Protein AF-F2WSJ3-F1 (afdb_monomer)

Organism: NCBI:txid941396

Radius of gyration: 34.74 Å; Cα contacts (8 Å, |Δi|>4): 105; chains: 1; bounding box: 63×74×87 Å

Solvent-accessible surface area (backbone atoms only — not comparable to full-atom values): 9660 Å² total; per-residue (Å²): 105,70,68,59,51,45,52,73,75,42,82,88,57,92,74,73,83,84,45,68,66,60,50,40,54,52,47,23,64,72,36,48,72,38,72,51,78,46,79,43,75,73,51,70,94,78,54,63,72,61,48,56,60,64,45,43,35,66,72,78,33,39,26,86,90,44,47,76,47,78,40,55,90,42,68,70,53,47,66,69,71,47,91,61,88,79,80,85,83,75,81,76,52,72,66,58,50,46,28,54,48,19,38,75,73,72,71,32,77,48,85,82,82,79,79,76,77,82,79,76,85,79,86,81,81,86,83,89,75,85,84,80,88,78,90,80,88,81,88,82,87,84,82,136

Structure (mmCIF, N/CA/C/O backbone):
data_AF-F2WSJ3-F1
#
_entry.id   AF-F2WSJ3-F1
#
loop_
_atom_site.group_PDB
_atom_site.id
_atom_site.type_symbol
_atom_site.label_atom_id
_atom_site.label_alt_id
_atom_site.label_comp_id
_atom_site.label_asym_id
_atom_site.label_entity_id
_atom_site.label_seq_id
_atom_site.pdbx_PDB_ins_code
_atom_site.Cartn_x
_atom_site.Cartn_y
_atom_site.Cartn_z
_atom_site.occupancy
_atom_site.B_iso_or_equiv
_atom_site.auth_seq_id
_atom_site.auth_comp_id
_atom_site.auth_asym_id
_atom_site.auth_atom_id
_atom_site.pdbx_PDB_model_num
ATOM 1 N N . VAL A 1 1 ? -12.226 -1.495 -3.691 1.00 68.88 1 VAL A N 1
ATOM 2 C CA . VAL A 1 1 ? -11.170 -1.547 -2.651 1.00 68.88 1 VAL A CA 1
ATOM 3 C C . VAL A 1 1 ? -11.690 -2.081 -1.318 1.00 68.88 1 VAL A C 1
ATOM 5 O O . VAL A 1 1 ? -11.496 -3.258 -1.083 1.00 68.88 1 VAL A O 1
ATOM 8 N N . MET A 1 2 ? -12.419 -1.331 -0.478 1.00 67.88 2 MET A N 1
ATOM 9 C CA . MET A 1 2 ? -12.825 -1.830 0.861 1.00 67.88 2 MET A CA 1
ATOM 10 C C . MET A 1 2 ? -13.703 -3.079 0.872 1.00 67.88 2 MET A C 1
ATOM 12 O O . MET A 1 2 ? -13.502 -3.951 1.709 1.00 67.88 2 MET A O 1
ATOM 16 N N . LYS A 1 3 ? -14.640 -3.199 -0.073 1.00 68.81 3 LYS A N 1
ATOM 17 C CA . LYS A 1 3 ? -15.411 -4.437 -0.255 1.00 68.81 3 LYS A CA 1
ATOM 18 C C . LYS A 1 3 ? -14.494 -5.615 -0.576 1.00 68.81 3 LYS A C 1
ATOM 20 O O . LYS A 1 3 ? -14.627 -6.676 0.015 1.00 68.81 3 LYS A O 1
ATOM 25 N N . SER A 1 4 ? -13.524 -5.396 -1.464 1.00 73.38 4 SER A N 1
ATOM 26 C CA . SER A 1 4 ? -12.507 -6.383 -1.831 1.00 73.38 4 SER A CA 1
ATOM 27 C C . SER A 1 4 ? -11.643 -6.771 -0.627 1.00 73.38 4 SER A C 1
ATOM 29 O O . SER A 1 4 ? -11.444 -7.957 -0.395 1.00 73.38 4 SER A O 1
ATOM 31 N N . ILE A 1 5 ? -11.216 -5.794 0.186 1.00 74.44 5 ILE A N 1
ATOM 32 C CA . ILE A 1 5 ? -10.476 -6.031 1.435 1.00 74.44 5 ILE A CA 1
ATOM 33 C C . ILE A 1 5 ? -11.329 -6.865 2.391 1.00 74.44 5 ILE A C 1
ATOM 35 O O . ILE A 1 5 ? -10.877 -7.913 2.841 1.00 74.44 5 ILE A O 1
ATOM 39 N N . LEU A 1 6 ? -12.570 -6.443 2.672 1.00 71.81 6 LEU A N 1
ATOM 40 C CA . LEU A 1 6 ? -13.434 -7.147 3.616 1.00 71.81 6 LEU A CA 1
ATOM 41 C C . LEU A 1 6 ? -13.734 -8.572 3.141 1.00 71.81 6 LEU A C 1
ATOM 43 O O . LEU A 1 6 ? -13.650 -9.498 3.937 1.00 71.81 6 LEU A O 1
ATOM 47 N N . LYS A 1 7 ? -14.018 -8.770 1.851 1.00 70.94 7 LYS A N 1
ATOM 48 C CA . LYS A 1 7 ? -14.247 -10.099 1.271 1.00 70.94 7 LYS A CA 1
ATOM 49 C C . LYS A 1 7 ? -13.001 -10.987 1.342 1.00 70.94 7 LYS A C 1
ATOM 51 O O . LYS A 1 7 ? -13.130 -12.188 1.542 1.00 70.94 7 LYS A O 1
ATOM 56 N N . SER A 1 8 ? -11.810 -10.401 1.222 1.00 72.38 8 SER A N 1
ATOM 57 C CA . SER A 1 8 ? -10.546 -11.128 1.358 1.00 72.38 8 SER A CA 1
ATOM 58 C C . SER A 1 8 ? -10.241 -11.554 2.799 1.00 72.38 8 SER A C 1
ATOM 60 O O . SER A 1 8 ? -9.518 -12.527 2.982 1.00 72.38 8 SER A O 1
ATOM 62 N N . ILE A 1 9 ? -10.743 -10.837 3.813 1.00 71.94 9 ILE A N 1
ATOM 63 C CA . ILE A 1 9 ? -10.427 -11.098 5.235 1.00 71.94 9 ILE A CA 1
ATOM 64 C C . ILE A 1 9 ? -11.590 -11.707 6.032 1.00 71.94 9 ILE A C 1
ATOM 66 O O . ILE A 1 9 ? -11.382 -12.227 7.124 1.00 71.94 9 ILE A O 1
ATOM 70 N N . ALA A 1 10 ? -12.821 -11.600 5.533 1.00 68.00 10 ALA A N 1
ATOM 71 C CA . ALA A 1 10 ? -14.039 -12.065 6.185 1.00 68.00 10 ALA A CA 1
ATOM 72 C C . ALA A 1 10 ? -14.805 -12.994 5.234 1.00 68.00 10 ALA A C 1
ATOM 74 O O . ALA A 1 10 ? -15.871 -12.646 4.728 1.00 68.00 10 ALA A O 1
ATOM 75 N N . THR A 1 11 ? -14.242 -14.181 4.998 1.00 63.56 11 THR A N 1
ATOM 76 C CA . THR A 1 11 ? -14.795 -15.226 4.117 1.00 63.56 11 THR A CA 1
ATOM 77 C C . THR A 1 11 ? -16.158 -15.762 4.564 1.00 63.56 11 THR A C 1
ATOM 79 O O . THR A 1 11 ? -16.913 -16.249 3.729 1.00 63.56 11 THR A O 1
ATOM 82 N N . ASP A 1 12 ? -16.512 -15.606 5.845 1.00 63.41 12 ASP A N 1
ATOM 83 C CA . ASP A 1 12 ? -17.646 -16.319 6.452 1.00 63.41 12 ASP A CA 1
ATOM 84 C C . ASP A 1 12 ? -18.863 -15.431 6.772 1.00 63.41 12 ASP A C 1
ATOM 86 O O . ASP A 1 12 ? -19.783 -15.874 7.461 1.00 63.41 12 ASP A O 1
ATOM 90 N N . GLN A 1 13 ? -18.900 -14.166 6.326 1.00 62.22 13 GLN A N 1
ATOM 91 C CA . GLN A 1 13 ? -20.041 -13.280 6.599 1.00 62.22 13 GLN A CA 1
ATOM 92 C C . GLN A 1 13 ? -20.659 -12.678 5.336 1.00 62.22 13 GLN A C 1
ATOM 94 O O . GLN A 1 13 ? -19.931 -12.113 4.519 1.00 62.22 13 GLN A O 1
ATOM 99 N N . PRO A 1 14 ? -22.004 -12.679 5.208 1.00 61.62 14 PRO A N 1
ATOM 100 C CA . PRO A 1 14 ? -22.667 -11.913 4.166 1.00 61.62 14 PRO A CA 1
ATOM 101 C C . PRO A 1 14 ? -22.368 -10.426 4.385 1.00 61.62 14 PRO A C 1
ATOM 103 O O . PRO A 1 14 ? -22.630 -9.849 5.451 1.00 61.62 14 PRO A O 1
ATOM 106 N N . VAL A 1 15 ? -21.748 -9.803 3.389 1.00 63.28 15 VAL A N 1
ATOM 107 C CA . VAL A 1 15 ? -21.529 -8.360 3.351 1.00 63.28 15 VAL A CA 1
ATOM 108 C C . VAL A 1 15 ? -22.720 -7.768 2.609 1.00 63.28 15 VAL A C 1
ATOM 110 O O . VAL A 1 15 ? -22.870 -7.988 1.415 1.00 63.28 15 VAL A O 1
ATOM 113 N N . ASP A 1 16 ? -23.607 -7.081 3.332 1.00 63.84 16 ASP A N 1
ATOM 114 C CA . ASP A 1 16 ? -24.564 -6.188 2.685 1.00 63.84 16 ASP A CA 1
ATOM 115 C C . ASP A 1 16 ? -23.776 -4.975 2.184 1.00 63.84 16 ASP A C 1
ATOM 117 O O . ASP A 1 16 ? -23.200 -4.207 2.958 1.00 63.84 16 ASP A O 1
ATOM 121 N N . ASP A 1 17 ? -23.653 -4.908 0.866 1.00 63.03 17 ASP A N 1
ATOM 122 C CA . ASP A 1 17 ? -22.674 -4.109 0.147 1.00 63.03 17 ASP A CA 1
ATOM 123 C C . ASP A 1 17 ? -23.074 -2.630 0.008 1.00 63.03 17 ASP A C 1
ATOM 125 O O . ASP A 1 17 ? -22.282 -1.830 -0.499 1.00 63.03 17 ASP A O 1
ATOM 129 N N . ASN A 1 18 ? -24.283 -2.244 0.420 1.00 68.31 18 ASN A N 1
ATOM 130 C CA . ASN A 1 18 ? -24.814 -0.905 0.150 1.00 68.31 18 ASN A CA 1
ATOM 131 C C . ASN A 1 18 ? -24.651 0.092 1.306 1.00 68.31 18 ASN A C 1
ATOM 133 O O . ASN A 1 18 ? -24.771 1.293 1.073 1.00 68.31 18 ASN A O 1
ATOM 137 N N . ASP A 1 19 ? -24.315 -0.364 2.517 1.00 79.44 19 ASP A N 1
ATOM 138 C CA . ASP A 1 19 ? -24.090 0.519 3.667 1.00 79.44 19 ASP A CA 1
ATOM 139 C C . ASP A 1 19 ? -22.595 0.646 4.005 1.00 79.44 19 ASP A C 1
ATOM 141 O O . ASP A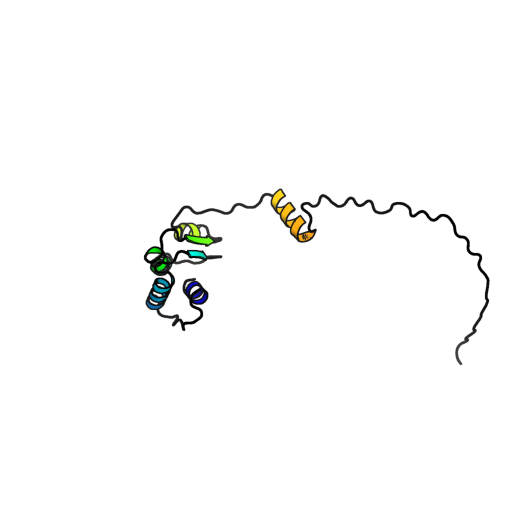 1 19 ? -21.952 -0.263 4.545 1.00 79.44 19 ASP A O 1
ATOM 145 N N . LEU A 1 20 ? -22.029 1.817 3.704 1.00 76.00 20 LEU A N 1
ATOM 146 C CA . LEU A 1 20 ? -20.628 2.124 3.989 1.00 76.00 20 LEU A CA 1
ATOM 147 C C . LEU A 1 20 ? -20.319 2.169 5.495 1.00 76.00 20 LEU A C 1
ATOM 149 O O . LEU A 1 20 ? -19.207 1.804 5.885 1.00 76.00 20 LEU A O 1
ATOM 153 N N . ASN A 1 21 ? -21.281 2.549 6.345 1.00 81.44 21 ASN A N 1
ATOM 154 C CA . ASN A 1 21 ? -21.088 2.536 7.798 1.00 81.44 21 ASN A CA 1
ATOM 155 C C . ASN A 1 21 ? -20.963 1.097 8.307 1.00 81.44 21 ASN A C 1
ATOM 157 O O . ASN A 1 21 ? -20.084 0.789 9.119 1.00 81.44 21 ASN A O 1
ATOM 161 N N . LEU A 1 22 ? -21.806 0.193 7.798 1.00 81.12 22 LEU A N 1
ATOM 162 C CA . LEU A 1 22 ? -21.736 -1.227 8.140 1.00 81.12 22 LEU A CA 1
ATOM 163 C C . LEU A 1 22 ? -20.395 -1.834 7.703 1.00 81.12 22 LEU A C 1
ATOM 165 O O . LEU A 1 22 ? -19.774 -2.589 8.461 1.00 81.12 22 LEU A O 1
ATOM 169 N N . LEU A 1 23 ? -19.925 -1.469 6.506 1.00 79.00 23 LEU A N 1
ATOM 170 C CA . LEU A 1 23 ? -18.633 -1.903 5.979 1.00 79.00 23 LEU A CA 1
ATOM 171 C C . LEU A 1 23 ? -17.475 -1.447 6.883 1.00 79.00 23 LEU A C 1
ATOM 173 O O . LEU A 1 23 ? -16.625 -2.263 7.248 1.00 79.00 23 LEU A O 1
ATOM 177 N N . GLN A 1 24 ? -17.475 -0.180 7.312 1.00 81.25 24 GLN A N 1
ATOM 178 C CA . GLN A 1 24 ? -16.487 0.343 8.262 1.00 81.25 24 GLN A CA 1
ATOM 179 C C . GLN A 1 24 ? -16.521 -0.381 9.607 1.00 81.25 24 GLN A C 1
ATOM 181 O O . GLN A 1 24 ? -15.466 -0.735 10.133 1.00 81.25 24 GLN A O 1
ATOM 186 N N . GLY A 1 25 ? -17.710 -0.634 10.161 1.00 84.06 25 GLY A N 1
ATOM 187 C CA . GLY A 1 25 ? -17.857 -1.338 11.436 1.00 84.06 25 GLY A CA 1
ATOM 188 C C . GLY A 1 25 ? -17.278 -2.754 11.392 1.00 84.06 25 GLY A C 1
ATOM 189 O O . GLY A 1 25 ? -16.569 -3.176 12.312 1.00 84.06 25 GLY A O 1
ATOM 190 N N . LYS A 1 26 ? -17.509 -3.475 10.289 1.00 82.06 26 LYS A N 1
ATOM 191 C CA . LYS A 1 26 ? -16.942 -4.814 10.074 1.00 82.06 26 LYS A CA 1
ATOM 192 C C . LYS A 1 26 ? -15.421 -4.778 9.927 1.00 82.06 26 LYS A C 1
ATOM 194 O O . LYS A 1 26 ? -14.739 -5.581 10.561 1.00 82.06 26 LYS A O 1
ATOM 199 N N . LEU A 1 27 ? -14.885 -3.833 9.155 1.00 82.19 27 LEU A N 1
ATOM 200 C CA . LEU A 1 27 ? -13.436 -3.657 9.004 1.00 82.19 27 LEU A CA 1
ATOM 201 C C . LEU A 1 27 ? -12.774 -3.288 10.329 1.00 82.19 27 LEU A C 1
ATOM 203 O O . LEU A 1 27 ? -11.796 -3.922 10.717 1.00 82.19 27 LEU A O 1
ATOM 207 N N . LYS A 1 28 ? -13.357 -2.341 11.072 1.00 86.88 28 LYS A N 1
ATOM 208 C CA . LYS A 1 28 ? -12.911 -1.972 12.418 1.00 86.88 28 LYS A CA 1
ATOM 209 C C . LYS A 1 28 ? -12.801 -3.204 13.302 1.00 86.88 28 LYS A C 1
ATOM 211 O O . LYS A 1 28 ? -11.749 -3.444 13.878 1.00 86.88 28 LYS A O 1
ATOM 216 N N . LYS A 1 29 ? -13.849 -4.031 13.354 1.00 86.56 29 LYS A N 1
ATOM 217 C CA . LYS A 1 29 ? -13.838 -5.277 14.131 1.00 86.56 29 LYS A CA 1
ATOM 218 C C . LYS A 1 29 ? -12.746 -6.246 13.669 1.00 86.56 29 LYS A C 1
ATOM 220 O O . LYS A 1 29 ? -12.117 -6.884 14.507 1.00 86.56 29 LYS A O 1
ATOM 225 N N . GLN A 1 30 ? -12.520 -6.363 12.361 1.00 84.00 30 GLN A N 1
ATOM 226 C CA . GLN A 1 30 ? -11.518 -7.283 11.826 1.00 84.00 30 GLN A CA 1
ATOM 227 C C . GLN A 1 30 ? -10.082 -6.852 12.123 1.00 84.00 30 GLN A C 1
ATOM 229 O O . GLN A 1 30 ? -9.259 -7.713 12.433 1.00 84.00 30 GLN A O 1
ATOM 234 N N . PHE A 1 31 ? -9.796 -5.552 12.063 1.00 84.06 31 PHE A N 1
ATOM 235 C CA . PHE A 1 31 ? -8.453 -4.999 12.248 1.00 84.06 31 PHE A CA 1
ATOM 236 C C . PHE A 1 31 ? -8.154 -4.544 13.682 1.00 84.06 31 PHE A C 1
ATOM 238 O O . PHE A 1 31 ? -6.989 -4.312 14.010 1.00 84.06 31 PHE A O 1
ATOM 245 N N . SER A 1 32 ? -9.176 -4.454 14.541 1.00 89.75 32 SER A N 1
ATOM 246 C CA . SER A 1 32 ? -9.045 -3.984 15.922 1.00 89.75 32 SER A CA 1
ATOM 247 C C . SER A 1 32 ? -7.978 -4.761 16.688 1.00 89.75 32 SER A C 1
ATOM 249 O O . SER A 1 32 ? -8.120 -5.964 16.908 1.00 89.75 32 SER A O 1
ATOM 251 N N . GLY A 1 33 ? -6.920 -4.068 17.115 1.00 86.50 33 GLY A N 1
ATOM 252 C CA . GLY A 1 33 ? -5.840 -4.651 17.918 1.00 86.50 33 GLY A CA 1
ATOM 253 C C . GLY A 1 33 ? -4.968 -5.682 17.190 1.00 86.50 33 GLY A C 1
ATOM 254 O O . GLY A 1 33 ? -4.140 -6.329 17.830 1.00 86.50 33 GLY A O 1
ATOM 255 N N . LYS A 1 34 ? -5.112 -5.834 15.867 1.00 88.38 34 LYS A N 1
ATOM 256 C CA . LYS A 1 34 ? -4.271 -6.725 15.058 1.00 88.38 34 LYS A CA 1
ATOM 257 C C . LYS A 1 34 ? -3.201 -5.930 14.327 1.00 88.38 34 LYS A C 1
ATOM 259 O O . LYS A 1 34 ? -3.468 -4.828 13.853 1.00 88.38 34 LYS A O 1
ATOM 264 N N . LYS A 1 35 ? -2.010 -6.519 14.209 1.00 91.44 35 LYS A N 1
ATOM 265 C CA . LYS A 1 35 ? -0.942 -6.002 13.354 1.00 91.44 35 LYS A CA 1
ATOM 266 C C . LYS A 1 35 ? -1.075 -6.591 11.954 1.00 91.44 35 LYS A C 1
ATOM 268 O O . LYS A 1 35 ? -1.188 -7.809 11.835 1.00 91.44 35 LYS A O 1
ATOM 273 N N . PHE A 1 36 ? -1.051 -5.758 10.918 1.00 85.88 36 PHE A N 1
ATOM 274 C CA . PHE A 1 36 ? -1.175 -6.221 9.533 1.00 85.88 36 PHE A CA 1
ATOM 275 C C . PHE A 1 36 ? -0.242 -5.488 8.565 1.00 85.88 36 PHE A C 1
ATOM 277 O O . PHE A 1 36 ? 0.267 -4.405 8.857 1.00 85.88 36 PHE A O 1
ATOM 284 N N . LEU A 1 37 ? -0.057 -6.101 7.396 1.00 89.94 37 LEU A N 1
ATOM 285 C CA . LEU A 1 37 ? 0.498 -5.479 6.202 1.00 89.94 37 LEU A CA 1
ATOM 286 C C . LEU A 1 37 ? -0.531 -5.634 5.077 1.00 89.94 37 LEU A C 1
ATOM 288 O O . LEU A 1 37 ? -0.895 -6.759 4.741 1.00 89.94 37 LEU A O 1
ATOM 292 N N . LEU A 1 38 ? -1.042 -4.522 4.554 1.00 86.88 38 LEU A N 1
ATOM 293 C CA . LEU A 1 38 ? -2.081 -4.508 3.524 1.00 86.88 38 LEU A CA 1
ATOM 294 C C . LEU A 1 38 ? -1.493 -4.020 2.202 1.00 86.88 38 LEU A C 1
ATOM 296 O O . LEU A 1 38 ? -0.965 -2.918 2.153 1.00 86.88 38 LEU A O 1
ATOM 300 N N . PHE A 1 39 ? -1.632 -4.802 1.135 1.00 87.31 39 PHE A N 1
ATOM 301 C CA . PHE A 1 39 ? -1.240 -4.394 -0.213 1.00 87.31 39 PHE A CA 1
ATOM 302 C C . PHE A 1 39 ? -2.473 -4.012 -1.026 1.00 87.31 39 PHE A C 1
ATOM 304 O O . PHE A 1 39 ? -3.418 -4.797 -1.128 1.00 87.31 39 PHE A O 1
ATOM 311 N N . LEU A 1 40 ? -2.464 -2.809 -1.592 1.00 88.06 40 LEU A N 1
ATOM 312 C CA . LEU A 1 40 ? -3.509 -2.292 -2.467 1.00 88.06 40 LEU A CA 1
ATOM 313 C C . LEU A 1 40 ? -2.900 -2.032 -3.836 1.00 88.06 40 LEU A C 1
ATOM 315 O O . LEU A 1 40 ? -2.297 -0.984 -4.063 1.00 88.06 40 LEU A O 1
ATOM 319 N N . ASP A 1 41 ? -3.033 -3.031 -4.703 1.00 88.81 41 ASP A N 1
ATOM 320 C CA . ASP A 1 41 ? -2.444 -3.002 -6.034 1.00 88.81 41 ASP A CA 1
ATOM 321 C C . ASP A 1 41 ? -3.329 -2.250 -7.039 1.00 88.81 41 ASP A C 1
ATOM 323 O O . ASP A 1 41 ? -4.558 -2.349 -6.985 1.00 88.81 41 ASP A O 1
ATOM 327 N N . ASP A 1 42 ? -2.684 -1.510 -7.940 1.00 88.06 42 ASP A N 1
ATOM 328 C CA . ASP A 1 42 ? -3.282 -0.803 -9.080 1.00 88.06 42 ASP A CA 1
ATOM 329 C C . ASP A 1 42 ? -4.459 0.119 -8.710 1.00 88.06 42 ASP A C 1
ATOM 331 O O . ASP A 1 42 ? -5.593 -0.018 -9.178 1.00 88.06 42 ASP A O 1
ATOM 335 N N . LEU A 1 43 ? -4.205 1.081 -7.822 1.00 86.94 43 LEU A N 1
ATOM 336 C CA . LEU A 1 43 ? -5.231 2.018 -7.374 1.00 86.94 43 LEU A CA 1
ATOM 337 C C . LEU A 1 43 ? -5.461 3.147 -8.399 1.00 86.94 43 LEU A C 1
ATOM 339 O O . LEU A 1 43 ? -4.548 3.911 -8.714 1.00 86.94 43 LEU A O 1
ATOM 343 N N . TRP A 1 44 ? -6.699 3.305 -8.874 1.00 86.50 44 TRP A N 1
ATOM 344 C CA . TRP A 1 44 ? -7.103 4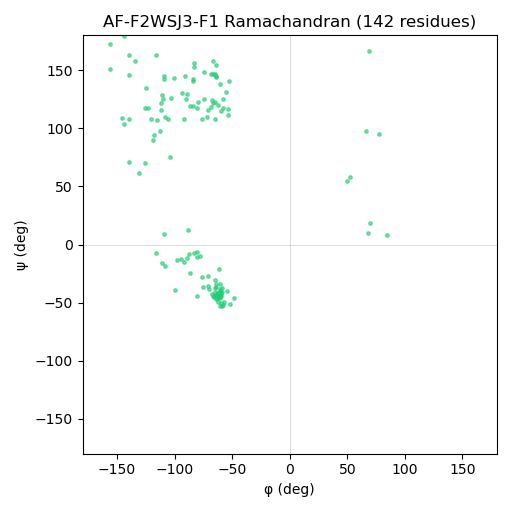.334 -9.845 1.00 86.50 44 TRP A CA 1
ATOM 345 C C . TRP A 1 44 ? -8.415 5.028 -9.441 1.00 86.50 44 TRP A C 1
ATOM 347 O O . TRP A 1 44 ? -9.211 4.469 -8.687 1.00 86.50 44 TRP A O 1
ATOM 357 N N . ASN A 1 45 ? -8.641 6.248 -9.953 1.00 81.44 45 ASN A N 1
ATOM 358 C CA . ASN A 1 45 ? -9.892 7.016 -9.816 1.00 81.44 45 ASN A CA 1
ATOM 359 C C . ASN A 1 45 ? -10.420 7.127 -8.370 1.00 81.44 45 ASN A C 1
ATOM 361 O O . ASN A 1 45 ? -11.554 6.758 -8.052 1.00 81.44 45 ASN A O 1
ATOM 365 N N . VAL A 1 46 ? -9.567 7.611 -7.472 1.00 82.62 46 VAL A N 1
ATOM 366 C CA . VAL A 1 46 ? -9.888 7.709 -6.049 1.00 82.62 46 VAL A CA 1
ATOM 367 C C . VAL A 1 46 ? -10.438 9.096 -5.729 1.00 82.62 46 VAL A C 1
ATOM 369 O O . VAL A 1 46 ? -9.841 10.110 -6.071 1.00 82.62 46 VAL A O 1
ATOM 372 N N . ASN A 1 47 ? -11.571 9.140 -5.030 1.00 87.25 47 ASN A N 1
ATOM 373 C CA . ASN A 1 47 ? -12.082 10.354 -4.403 1.00 87.25 47 ASN A CA 1
ATOM 374 C C . ASN A 1 47 ? -11.523 10.451 -2.975 1.00 87.25 47 ASN A C 1
ATOM 376 O O . ASN A 1 47 ? -11.700 9.512 -2.199 1.00 87.25 47 ASN A O 1
ATOM 380 N N . TYR A 1 48 ? -10.869 11.563 -2.628 1.00 85.44 48 TYR A N 1
ATOM 381 C CA . TYR A 1 48 ? -10.198 11.721 -1.333 1.00 85.44 48 TYR A CA 1
ATOM 382 C C . TYR A 1 48 ? -11.148 11.657 -0.129 1.00 85.44 48 TYR A C 1
ATOM 384 O O . TYR A 1 48 ? -10.834 11.004 0.865 1.00 85.44 48 TYR A O 1
ATOM 392 N N . ASP A 1 49 ? -12.322 12.286 -0.199 1.00 87.00 49 ASP A N 1
ATOM 393 C CA . ASP A 1 49 ? -13.277 12.286 0.916 1.00 87.00 49 ASP A CA 1
ATOM 394 C C . ASP A 1 49 ? -13.800 10.876 1.177 1.00 87.00 49 ASP A C 1
ATOM 396 O O . ASP A 1 49 ? -13.826 10.403 2.316 1.00 87.00 49 ASP A O 1
ATOM 400 N N . LEU A 1 50 ? -14.138 10.163 0.102 1.00 82.69 50 LEU A N 1
ATOM 401 C CA . LEU A 1 50 ? -14.530 8.769 0.191 1.00 82.69 50 LEU A CA 1
ATOM 402 C C . LEU A 1 50 ? -13.365 7.915 0.701 1.00 82.69 50 LEU A C 1
ATOM 404 O O . LEU A 1 50 ? -13.554 7.137 1.624 1.00 82.69 50 LEU A O 1
ATOM 408 N N . TRP A 1 51 ? -12.158 8.073 0.161 1.00 85.44 51 TRP A N 1
ATOM 409 C CA . TRP A 1 51 ? -10.968 7.334 0.590 1.00 85.44 51 TRP A CA 1
ATOM 410 C C . TRP A 1 51 ? -10.657 7.531 2.072 1.00 85.44 51 TRP A C 1
ATOM 412 O O . TRP A 1 51 ? -10.538 6.555 2.811 1.00 85.44 51 TRP A O 1
ATOM 422 N N . SER A 1 52 ? -10.586 8.784 2.519 1.00 85.56 52 SER A N 1
ATOM 423 C CA . SER A 1 52 ? -10.294 9.134 3.906 1.00 85.56 52 SER A CA 1
ATOM 424 C C . SER A 1 52 ? -11.355 8.578 4.845 1.00 85.56 52 SER A C 1
ATOM 426 O O . SER A 1 52 ? -11.005 7.984 5.861 1.00 85.56 52 SER A O 1
ATOM 428 N N . TYR A 1 53 ? -12.639 8.692 4.486 1.00 84.31 53 TYR A N 1
ATOM 429 C CA . TYR A 1 53 ? -13.733 8.076 5.225 1.00 84.31 53 TYR A CA 1
ATOM 430 C C . TYR A 1 53 ? -13.542 6.561 5.286 1.00 84.31 53 TYR A C 1
ATOM 432 O O . TYR A 1 53 ? -13.507 5.987 6.372 1.00 84.31 53 TYR A O 1
ATOM 440 N N . LEU A 1 54 ? -13.341 5.906 4.146 1.00 78.94 54 LEU A N 1
ATOM 441 C CA . LEU A 1 54 ? -13.183 4.462 4.070 1.00 78.94 54 LEU A CA 1
ATOM 442 C C . LEU A 1 54 ? -11.987 3.959 4.909 1.00 78.94 54 LEU A C 1
ATOM 444 O O . LEU A 1 54 ? -12.138 2.979 5.632 1.00 78.94 54 LEU A O 1
ATOM 448 N N . CYS A 1 55 ? -10.847 4.647 4.905 1.00 82.56 55 CYS A N 1
ATOM 449 C CA . CYS A 1 55 ? -9.641 4.223 5.624 1.00 82.56 55 CYS A CA 1
ATOM 450 C C . CYS A 1 55 ? -9.657 4.489 7.140 1.00 82.56 55 CYS A C 1
ATOM 452 O O . CYS A 1 55 ? -8.799 3.950 7.842 1.00 82.56 55 CYS A O 1
ATOM 454 N N . ARG A 1 56 ? -10.630 5.238 7.686 1.00 86.50 56 ARG A N 1
ATOM 455 C CA . ARG A 1 56 ? -10.704 5.536 9.138 1.00 86.50 56 ARG A CA 1
ATOM 456 C C . ARG A 1 56 ? -10.536 4.312 10.046 1.00 86.50 56 ARG A C 1
ATOM 458 O O . ARG A 1 56 ? -9.739 4.390 10.978 1.00 86.50 56 ARG A O 1
ATOM 465 N N . PRO A 1 57 ? -11.194 3.161 9.798 1.00 83.12 57 PRO A N 1
ATOM 466 C CA . PRO A 1 57 ? -11.024 1.977 10.637 1.00 83.12 57 PRO A CA 1
ATOM 467 C C . PRO A 1 57 ? -9.585 1.451 10.677 1.00 83.12 57 PRO A C 1
ATOM 469 O O . PRO A 1 57 ? -9.156 0.941 11.711 1.00 83.12 57 PRO A O 1
ATOM 472 N N . LEU A 1 58 ? -8.851 1.573 9.565 1.00 82.06 58 LEU A N 1
ATOM 473 C CA . LEU A 1 58 ? -7.463 1.120 9.449 1.00 82.06 58 LEU A CA 1
ATOM 474 C C . LEU A 1 58 ? -6.522 2.014 10.261 1.00 82.06 58 LEU A C 1
ATOM 476 O O . LEU A 1 58 ? -5.590 1.511 10.877 1.00 82.06 58 LEU A O 1
ATOM 480 N N . VAL A 1 59 ? -6.803 3.317 10.309 1.00 81.38 59 VAL A N 1
ATOM 481 C CA . VAL A 1 59 ? -5.993 4.298 11.045 1.00 81.38 59 VAL A CA 1
ATOM 482 C C . VAL A 1 59 ? -6.316 4.290 12.542 1.00 81.38 59 VAL A C 1
ATOM 484 O O . VAL A 1 59 ? -5.414 4.303 13.372 1.00 81.38 59 VAL A O 1
ATOM 487 N N . GLU A 1 60 ? -7.599 4.252 12.908 1.00 85.25 60 GLU A N 1
ATOM 488 C CA . GLU A 1 60 ? -8.037 4.478 14.293 1.00 85.25 60 GLU A CA 1
ATOM 489 C C . GLU A 1 60 ? -8.030 3.221 15.169 1.00 85.25 60 GLU A C 1
ATOM 491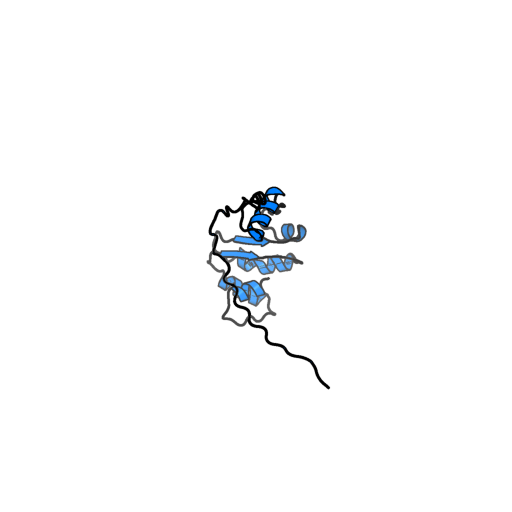 O O . GLU A 1 60 ? -8.020 3.324 16.393 1.00 85.25 60 GLU A O 1
ATOM 496 N N . SER A 1 61 ? -8.130 2.029 14.574 1.00 85.31 61 SER A N 1
ATOM 497 C CA . SER A 1 61 ? -8.401 0.794 15.336 1.00 85.31 61 SER A CA 1
ATOM 498 C C . SER A 1 61 ? -7.265 -0.222 15.285 1.00 85.31 61 SER A C 1
ATOM 500 O O . SER A 1 61 ? -7.307 -1.242 15.973 1.00 85.31 61 SER A O 1
ATOM 502 N N . CYS A 1 62 ? -6.245 0.027 14.473 1.00 86.19 62 CYS A N 1
ATOM 503 C CA . CYS A 1 62 ? -5.196 -0.942 14.227 1.00 86.19 62 CYS A CA 1
ATOM 504 C C . CYS A 1 62 ? -4.102 -0.946 15.311 1.00 86.19 62 CYS A C 1
ATOM 506 O O . CYS A 1 62 ? -3.847 0.065 15.965 1.00 86.19 62 CYS A O 1
ATOM 508 N N . ALA A 1 63 ? -3.435 -2.092 15.504 1.00 91.25 63 ALA A N 1
ATOM 509 C CA . ALA A 1 63 ? -2.277 -2.166 16.385 1.00 91.25 63 ALA A CA 1
ATOM 510 C C . ALA A 1 63 ? -1.089 -1.351 15.826 1.00 91.25 63 ALA A C 1
ATOM 512 O O . ALA A 1 63 ? -0.876 -1.338 14.606 1.00 91.25 63 ALA A O 1
ATOM 513 N N . PRO A 1 64 ? -0.261 -0.743 16.699 1.00 89.88 64 PRO A N 1
ATOM 514 C CA . PRO A 1 64 ? 0.951 -0.044 16.288 1.00 89.88 64 PRO A CA 1
ATOM 515 C C . PRO A 1 64 ? 1.879 -0.895 15.409 1.00 89.88 64 PRO A C 1
ATOM 517 O O . PRO A 1 64 ? 2.101 -2.084 15.651 1.00 89.88 64 PRO A O 1
ATOM 520 N N . GLY A 1 65 ? 2.465 -0.255 14.395 1.00 88.12 65 GLY A N 1
ATOM 521 C CA . GLY A 1 65 ? 3.392 -0.891 13.457 1.00 88.12 65 GLY A CA 1
ATOM 522 C C . GLY A 1 65 ? 2.727 -1.618 12.288 1.00 88.12 65 GLY A C 1
ATOM 523 O O . GLY A 1 65 ? 3.429 -2.306 11.544 1.00 88.12 65 GLY A O 1
ATOM 524 N N . SER A 1 66 ? 1.414 -1.485 12.128 1.00 90.25 66 SER A N 1
ATOM 525 C CA . SER A 1 66 ? 0.716 -1.916 10.917 1.00 90.25 66 SER A CA 1
ATOM 526 C C . SER A 1 66 ? 0.968 -0.958 9.772 1.00 90.25 66 SER A C 1
ATOM 528 O O . SER A 1 66 ? 1.203 0.231 9.994 1.00 90.25 66 SER A O 1
ATOM 530 N N . LYS A 1 67 ? 0.970 -1.498 8.557 1.00 88.44 67 LYS A N 1
ATOM 531 C CA . LYS A 1 67 ? 1.337 -0.754 7.356 1.00 88.44 67 LYS A CA 1
ATOM 532 C C . LYS A 1 67 ? 0.415 -1.108 6.205 1.00 88.44 67 LYS A C 1
ATOM 534 O O . LYS A 1 67 ? -0.005 -2.255 6.056 1.00 88.44 67 LYS A O 1
ATOM 539 N N . ASP A 1 68 ? 0.155 -0.128 5.370 1.00 87.31 68 ASP A N 1
ATOM 540 C CA . ASP A 1 68 ? -0.397 -0.286 4.041 1.00 87.31 68 ASP A CA 1
ATOM 541 C C . ASP A 1 68 ? 0.677 0.038 2.994 1.00 87.31 68 ASP A C 1
ATOM 543 O O . ASP A 1 68 ? 1.560 0.869 3.203 1.00 87.31 68 ASP A O 1
ATOM 547 N N . VAL A 1 69 ? 0.630 -0.679 1.879 1.00 90.75 69 VAL A N 1
ATOM 548 C CA . VAL A 1 69 ? 1.457 -0.463 0.696 1.00 90.75 69 VAL A CA 1
ATOM 549 C C . VAL A 1 69 ? 0.500 -0.311 -0.469 1.00 90.75 69 VAL A C 1
ATOM 551 O O . VAL A 1 69 ? -0.262 -1.224 -0.782 1.00 90.75 69 VAL A O 1
ATOM 554 N N . ILE A 1 70 ? 0.526 0.860 -1.089 1.00 90.62 70 ILE A N 1
ATOM 555 C CA . ILE A 1 70 ? -0.339 1.199 -2.212 1.00 90.62 70 ILE A CA 1
ATOM 556 C C . ILE A 1 70 ? 0.542 1.306 -3.446 1.00 90.62 70 ILE A C 1
ATOM 558 O O . ILE A 1 70 ? 1.540 2.028 -3.426 1.00 90.62 70 ILE A O 1
ATOM 562 N N . THR A 1 71 ? 0.171 0.616 -4.518 1.00 91.94 71 THR A N 1
ATOM 563 C CA . THR A 1 71 ? 0.789 0.801 -5.833 1.00 91.94 71 THR A CA 1
ATOM 564 C C . THR A 1 71 ? -0.216 1.498 -6.750 1.00 91.94 71 THR A C 1
ATOM 566 O O . THR A 1 71 ? -1.432 1.295 -6.684 1.00 91.94 71 THR A O 1
ATOM 569 N N . THR A 1 72 ? 0.282 2.392 -7.594 1.00 92.38 72 THR A N 1
ATOM 570 C CA . THR A 1 72 ? -0.529 3.080 -8.596 1.00 92.38 72 THR A CA 1
ATOM 571 C C . THR A 1 72 ? 0.363 3.550 -9.732 1.00 92.38 72 THR A C 1
ATOM 573 O O . THR A 1 72 ? 1.541 3.839 -9.532 1.00 92.38 72 THR A O 1
ATOM 576 N N . ARG A 1 73 ? -0.214 3.640 -10.931 1.00 91.62 73 ARG A N 1
ATOM 577 C CA . ARG A 1 73 ? 0.430 4.233 -12.111 1.00 91.62 73 ARG A CA 1
ATOM 578 C C . ARG A 1 73 ? 0.212 5.745 -12.200 1.00 91.62 73 ARG A C 1
ATOM 580 O O . ARG A 1 73 ? 0.779 6.392 -13.074 1.00 91.62 73 ARG A O 1
ATOM 587 N N . PHE A 1 74 ? -0.633 6.303 -11.333 1.00 91.00 74 PHE A N 1
ATOM 588 C CA . PHE A 1 74 ? -1.050 7.698 -11.388 1.00 91.00 74 PHE A CA 1
ATOM 589 C C . PHE A 1 74 ? -0.421 8.480 -10.240 1.00 91.00 74 PHE A C 1
ATOM 591 O O . PHE A 1 74 ? -0.817 8.323 -9.084 1.00 91.00 74 PHE A O 1
ATOM 598 N N . THR A 1 75 ? 0.524 9.363 -10.563 1.00 90.19 75 THR A N 1
ATOM 599 C CA . THR A 1 75 ? 1.190 10.223 -9.573 1.00 90.19 75 THR A CA 1
ATOM 600 C C . THR A 1 75 ? 0.184 11.028 -8.753 1.00 90.19 75 THR A C 1
AT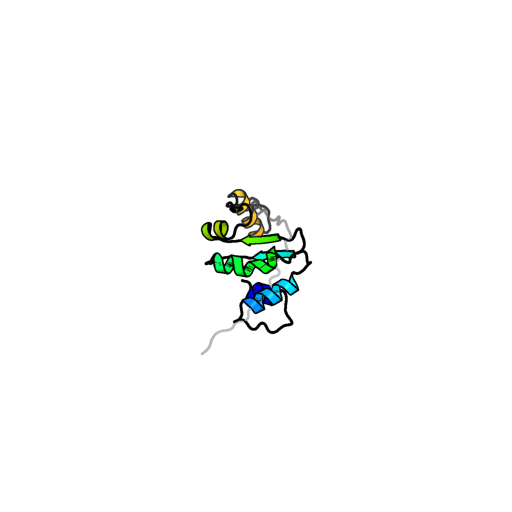OM 602 O O . THR A 1 75 ? 0.311 11.086 -7.536 1.00 90.19 75 THR A O 1
ATOM 605 N N . ASP A 1 76 ? -0.873 11.549 -9.382 1.00 90.81 76 ASP A N 1
ATOM 606 C CA . ASP A 1 76 ? -1.925 12.303 -8.687 1.00 90.81 76 ASP A CA 1
ATOM 607 C C . ASP A 1 76 ? -2.638 11.459 -7.623 1.00 90.81 76 ASP A C 1
ATOM 609 O O . ASP A 1 76 ? -2.898 11.929 -6.515 1.00 90.81 76 ASP A O 1
ATOM 613 N N . VAL A 1 77 ? -2.911 10.184 -7.929 1.00 90.50 77 VAL A N 1
ATOM 614 C CA . VAL A 1 77 ? -3.489 9.250 -6.956 1.00 90.50 77 VAL A CA 1
ATOM 615 C C . VAL A 1 77 ? -2.489 8.996 -5.836 1.00 90.50 77 VAL A C 1
ATOM 617 O O . VAL A 1 77 ? -2.882 9.073 -4.675 1.00 90.50 77 VAL A O 1
ATOM 620 N N . ALA A 1 78 ? -1.213 8.751 -6.162 1.00 90.94 78 ALA A N 1
ATOM 621 C CA . ALA A 1 78 ? -0.160 8.513 -5.176 1.00 90.94 78 ALA A CA 1
ATOM 622 C C . ALA A 1 78 ? -0.040 9.683 -4.194 1.00 90.94 78 ALA A C 1
ATOM 624 O O . ALA A 1 78 ? -0.073 9.469 -2.986 1.00 90.94 78 ALA A O 1
ATOM 625 N N . THR A 1 79 ? 0.030 10.917 -4.697 1.00 89.94 79 THR A N 1
ATOM 626 C CA . THR A 1 79 ? 0.120 12.128 -3.873 1.00 89.94 79 THR A CA 1
ATOM 627 C C . THR A 1 79 ? -1.129 12.340 -3.022 1.00 89.94 79 THR A C 1
ATOM 629 O O . THR A 1 79 ? -1.024 12.769 -1.878 1.00 89.94 79 THR A O 1
ATOM 632 N N . MET A 1 80 ? -2.312 12.021 -3.547 1.00 89.62 80 MET A N 1
ATOM 633 C CA . MET A 1 80 ? -3.571 12.226 -2.835 1.00 89.62 80 MET A CA 1
ATOM 634 C C . MET A 1 80 ? -3.810 11.183 -1.724 1.00 89.62 80 MET A C 1
ATOM 636 O O . MET A 1 80 ? -4.362 11.529 -0.681 1.00 89.62 80 MET A O 1
ATOM 640 N N . VAL A 1 81 ? -3.420 9.916 -1.916 1.00 88.25 81 VAL A N 1
ATOM 641 C CA . VAL A 1 81 ? -3.587 8.864 -0.886 1.00 88.25 81 VAL A CA 1
ATOM 642 C C . VAL A 1 81 ? -2.405 8.757 0.078 1.00 88.25 81 VAL A C 1
ATOM 644 O O . VAL A 1 81 ? -2.514 8.069 1.093 1.00 88.25 81 VAL A O 1
ATOM 647 N N . ALA A 1 82 ? -1.287 9.412 -0.236 1.00 84.75 82 ALA A N 1
ATOM 648 C CA . ALA A 1 82 ? -0.058 9.365 0.539 1.00 84.75 82 ALA A CA 1
ATOM 649 C C . ALA A 1 82 ? -0.264 9.827 1.988 1.00 84.75 82 ALA A C 1
ATOM 651 O O . ALA A 1 82 ? -0.561 10.986 2.270 1.00 84.75 82 ALA A O 1
ATOM 652 N N . THR A 1 83 ? -0.021 8.915 2.927 1.00 82.25 83 THR A N 1
ATOM 653 C CA . THR A 1 83 ? 0.128 9.220 4.360 1.00 82.25 83 THR A CA 1
ATOM 654 C C . THR A 1 83 ? 1.590 9.475 4.743 1.00 82.25 83 THR A C 1
ATOM 656 O O . THR A 1 83 ? 1.877 10.005 5.815 1.00 82.25 83 THR A O 1
ATOM 659 N N . THR A 1 84 ? 2.520 9.101 3.860 1.00 84.06 84 THR A N 1
ATOM 660 C CA . THR A 1 84 ? 3.978 9.249 3.977 1.00 84.06 84 THR A CA 1
ATOM 661 C C . THR A 1 84 ? 4.578 9.556 2.596 1.00 84.06 84 THR A C 1
ATOM 663 O O . THR A 1 84 ? 3.840 9.654 1.619 1.00 84.06 84 THR A O 1
ATOM 666 N N . SER A 1 85 ? 5.901 9.733 2.491 1.00 84.94 85 SER A N 1
ATOM 667 C CA . SER A 1 85 ? 6.556 9.998 1.200 1.00 84.94 85 SER A CA 1
ATOM 668 C C . SER A 1 85 ? 6.237 8.912 0.168 1.00 84.94 85 SER A C 1
ATOM 670 O O . SER A 1 85 ? 6.402 7.724 0.442 1.00 84.94 85 SER A O 1
ATOM 672 N N . THR A 1 86 ? 5.844 9.321 -1.038 1.00 91.75 86 THR A N 1
ATOM 673 C CA . THR A 1 86 ? 5.675 8.415 -2.179 1.00 91.75 86 THR A CA 1
ATOM 674 C C . THR A 1 86 ? 7.028 7.885 -2.646 1.00 91.75 86 THR A C 1
ATOM 676 O O . THR A 1 86 ? 8.021 8.615 -2.605 1.00 91.75 86 THR A O 1
ATOM 679 N N . TYR A 1 87 ? 7.054 6.648 -3.141 1.00 91.94 87 TYR A N 1
ATOM 680 C CA . TYR A 1 87 ? 8.233 6.044 -3.757 1.00 91.94 87 TYR A CA 1
ATOM 681 C C . TYR A 1 87 ? 7.970 5.823 -5.256 1.00 91.94 87 TYR A C 1
ATOM 683 O O . TYR A 1 87 ? 7.285 4.859 -5.605 1.00 91.94 87 TYR A O 1
ATOM 691 N N . PRO A 1 88 ? 8.424 6.730 -6.142 1.00 91.25 88 PRO A N 1
ATOM 692 C CA . PRO A 1 88 ? 8.310 6.514 -7.578 1.00 91.25 88 PRO A CA 1
ATOM 693 C C . PRO A 1 88 ? 9.222 5.353 -7.985 1.00 91.25 88 PRO A C 1
ATOM 695 O O . PRO A 1 88 ? 10.416 5.373 -7.700 1.00 91.25 88 PRO A O 1
ATOM 698 N N . LEU A 1 89 ? 8.651 4.336 -8.632 1.00 91.75 89 LEU A N 1
ATOM 699 C CA . LEU A 1 89 ? 9.432 3.233 -9.184 1.00 91.75 89 LEU A CA 1
ATOM 700 C C . LEU A 1 89 ? 10.154 3.708 -10.444 1.00 91.75 89 LEU A C 1
ATOM 702 O O . LEU A 1 89 ? 9.521 4.212 -11.372 1.00 91.75 89 LEU A O 1
ATOM 706 N N . GLU A 1 90 ? 11.471 3.541 -10.460 1.00 92.56 90 GLU A N 1
ATOM 707 C CA . GLU A 1 90 ? 12.300 3.807 -11.630 1.00 92.56 90 GLU A CA 1
ATOM 708 C C . GLU A 1 90 ? 12.284 2.608 -12.583 1.00 92.56 90 GLU A C 1
ATOM 710 O O . GLU A 1 90 ? 12.019 1.469 -12.186 1.00 92.56 90 GLU A O 1
ATOM 715 N N . CYS A 1 91 ? 12.562 2.870 -13.860 1.00 93.56 91 CYS A N 1
ATOM 716 C CA . CYS A 1 91 ? 12.815 1.800 -14.812 1.00 93.56 91 CYS A CA 1
ATOM 717 C C . CYS A 1 91 ? 14.091 1.049 -14.421 1.00 93.56 91 CYS A C 1
ATOM 719 O O . CYS A 1 91 ? 15.051 1.644 -13.931 1.00 93.56 91 CYS A O 1
ATOM 721 N N . LEU A 1 92 ? 14.105 -0.253 -14.691 1.00 94.75 92 LEU A N 1
ATOM 722 C CA . LEU A 1 92 ? 15.325 -1.046 -14.616 1.00 94.75 92 LEU A CA 1
ATOM 723 C C . LEU A 1 92 ? 16.340 -0.560 -15.657 1.00 94.75 92 LEU A C 1
ATOM 725 O O . LEU A 1 92 ? 15.960 0.001 -16.688 1.00 94.75 92 LEU A O 1
ATOM 729 N N . SER A 1 93 ? 17.626 -0.792 -15.389 1.00 96.31 93 SER A N 1
ATOM 730 C CA . SER A 1 93 ? 18.669 -0.542 -16.383 1.00 96.31 93 SER A CA 1
ATOM 731 C C .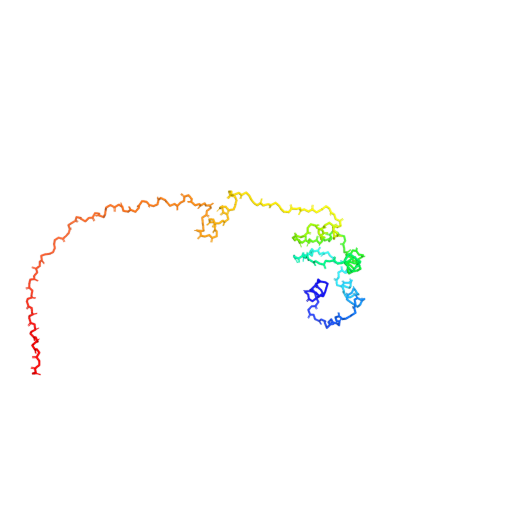 SER A 1 93 ? 18.530 -1.503 -17.570 1.00 96.31 93 SER A C 1
ATOM 733 O O . SER A 1 93 ? 17.933 -2.574 -17.439 1.00 96.31 93 SER A O 1
ATOM 735 N N . ASP A 1 94 ? 19.087 -1.144 -18.730 1.00 95.50 94 ASP A N 1
ATOM 736 C CA . ASP A 1 94 ? 19.078 -2.027 -19.907 1.00 95.50 94 ASP A CA 1
ATOM 737 C C . ASP A 1 94 ? 19.771 -3.367 -19.610 1.00 95.50 94 ASP A C 1
ATOM 739 O O . ASP A 1 94 ? 19.296 -4.415 -20.041 1.00 95.50 94 ASP A O 1
ATOM 743 N N . GLU A 1 95 ? 20.846 -3.339 -18.817 1.00 94.56 95 GLU A N 1
ATOM 744 C CA . GLU A 1 95 ? 21.575 -4.530 -18.367 1.00 94.56 95 GLU A CA 1
ATOM 745 C C . GLU A 1 95 ? 20.682 -5.438 -17.508 1.00 94.56 95 GLU A C 1
ATOM 747 O O . GLU A 1 95 ? 20.552 -6.626 -17.792 1.00 94.56 95 GLU A O 1
ATOM 752 N N . ASP A 1 96 ? 19.993 -4.875 -16.508 1.00 94.94 96 ASP A N 1
ATOM 753 C CA . ASP A 1 96 ? 19.076 -5.639 -15.652 1.00 94.94 96 ASP A CA 1
ATOM 754 C C . ASP A 1 96 ? 17.882 -6.180 -16.453 1.00 94.94 96 ASP A C 1
ATOM 756 O O . ASP A 1 96 ? 17.428 -7.304 -16.228 1.00 94.94 96 ASP A O 1
ATOM 760 N N . CYS A 1 97 ? 17.375 -5.403 -17.418 1.00 95.12 97 CYS A N 1
ATOM 761 C CA . CYS A 1 97 ? 16.318 -5.850 -18.324 1.00 95.12 97 CYS A CA 1
ATOM 762 C C . CYS A 1 97 ? 16.776 -7.043 -19.169 1.00 95.12 97 CYS A C 1
ATOM 764 O O . CYS A 1 97 ? 16.032 -8.018 -19.299 1.00 95.12 97 CYS A O 1
ATOM 766 N N . LEU A 1 98 ? 17.985 -6.977 -19.735 1.00 94.38 98 LEU A N 1
ATOM 767 C CA . LEU A 1 98 ? 18.571 -8.066 -20.513 1.00 94.38 98 LEU A CA 1
ATOM 768 C C . LEU A 1 98 ? 18.833 -9.294 -19.641 1.00 94.38 98 LEU A C 1
ATOM 770 O O . LEU A 1 98 ? 18.516 -10.398 -20.072 1.00 94.38 98 LEU A O 1
ATOM 774 N N . HIS A 1 99 ? 19.324 -9.116 -18.415 1.00 93.88 99 HIS A N 1
ATOM 775 C CA . HIS A 1 99 ? 19.522 -10.211 -17.468 1.00 93.88 99 HIS A CA 1
ATOM 776 C C . HIS A 1 99 ? 18.202 -10.931 -17.164 1.00 93.88 99 HIS A C 1
ATOM 778 O O . HIS A 1 99 ? 18.113 -12.150 -17.298 1.00 93.88 99 HIS A O 1
ATOM 784 N N . ILE A 1 100 ? 17.144 -10.188 -16.813 1.00 94.94 100 ILE A N 1
ATOM 785 C CA . ILE A 1 100 ? 15.813 -10.771 -16.579 1.00 94.94 100 ILE A CA 1
ATOM 786 C C . ILE A 1 100 ? 15.317 -11.478 -17.843 1.00 94.94 100 ILE A C 1
ATOM 788 O O . ILE A 1 100 ? 14.774 -12.577 -17.762 1.00 94.94 100 ILE A O 1
ATOM 792 N N . LEU A 1 101 ? 15.506 -10.881 -19.022 1.00 95.00 101 LEU A N 1
ATOM 793 C CA . LEU A 1 101 ? 15.073 -11.493 -20.275 1.00 95.00 101 LEU A CA 1
ATOM 794 C C . LEU A 1 101 ? 15.826 -12.799 -20.568 1.00 95.00 101 LEU A C 1
ATOM 796 O O . LEU A 1 101 ? 15.188 -13.776 -20.963 1.00 95.00 101 LEU A O 1
ATOM 800 N N . ALA A 1 102 ? 17.145 -12.840 -20.371 1.00 94.44 102 ALA A N 1
ATOM 801 C CA . ALA A 1 102 ? 17.960 -14.044 -20.533 1.00 94.44 102 ALA A CA 1
ATOM 802 C C . ALA A 1 102 ? 17.515 -15.139 -19.556 1.00 94.44 102 ALA A C 1
ATOM 804 O O . ALA A 1 102 ? 17.274 -16.274 -19.967 1.00 94.44 102 ALA A O 1
ATOM 805 N N . GLU A 1 103 ? 17.275 -14.779 -18.294 1.00 94.06 103 GLU A N 1
ATOM 806 C CA . GLU A 1 103 ? 16.827 -15.725 -17.272 1.00 94.06 103 GLU A CA 1
ATOM 807 C C . GLU A 1 103 ? 15.465 -16.331 -17.634 1.00 94.06 103 GLU A C 1
ATOM 809 O O . GLU A 1 103 ? 15.274 -17.542 -17.543 1.00 94.06 103 GLU A O 1
ATOM 814 N N . GLN A 1 104 ? 14.527 -15.509 -18.115 1.00 92.81 104 GLN A N 1
ATOM 815 C CA . GLN A 1 104 ? 13.184 -15.969 -18.478 1.00 92.81 104 GLN A CA 1
ATOM 816 C C . GLN A 1 104 ? 13.125 -16.731 -19.813 1.00 92.81 104 GLN A C 1
ATOM 818 O O . GLN A 1 104 ? 12.231 -17.557 -19.995 1.00 92.81 104 GLN A O 1
ATOM 823 N N . SER A 1 105 ? 14.025 -16.448 -20.761 1.00 93.75 105 SER A N 1
ATOM 824 C CA . SER A 1 105 ? 13.983 -17.030 -22.116 1.00 93.75 105 SER A CA 1
ATOM 825 C C . SER A 1 105 ? 14.941 -18.202 -22.320 1.00 93.75 105 SER A C 1
ATOM 827 O O . SER A 1 105 ? 14.577 -19.173 -22.983 1.00 93.75 105 SER A O 1
ATOM 829 N N . LEU A 1 106 ? 16.142 -18.120 -21.748 1.00 91.38 106 LEU A N 1
ATOM 830 C CA . LEU A 1 106 ? 17.226 -19.088 -21.914 1.00 91.38 106 LEU A CA 1
ATOM 831 C C . LEU A 1 106 ? 17.508 -19.882 -20.631 1.00 91.38 106 LEU A C 1
ATOM 833 O O . LEU A 1 106 ? 18.166 -20.918 -20.690 1.00 91.38 106 LEU A O 1
ATOM 837 N N . GLY A 1 107 ? 17.021 -19.423 -19.471 1.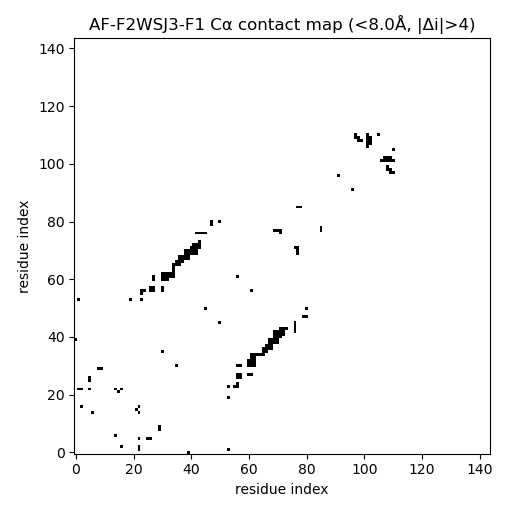00 89.31 107 GLY A N 1
ATOM 838 C CA . GLY A 1 107 ? 17.391 -19.999 -18.174 1.00 89.31 107 GLY A CA 1
ATOM 839 C C . GLY A 1 107 ? 18.845 -19.712 -17.785 1.00 89.31 107 GLY A C 1
ATOM 840 O O . GLY A 1 107 ? 19.406 -20.406 -16.937 1.00 89.31 107 GLY A O 1
ATOM 841 N N . THR A 1 108 ? 19.466 -18.717 -18.421 1.00 87.88 108 THR A N 1
ATOM 842 C CA . THR A 1 108 ? 20.851 -18.286 -18.202 1.00 87.88 108 THR A CA 1
ATOM 843 C C . THR A 1 108 ? 20.884 -16.859 -17.665 1.00 87.88 108 THR A C 1
ATOM 845 O O . THR A 1 108 ? 19.908 -16.124 -17.753 1.00 87.88 108 THR A O 1
ATOM 848 N N . THR A 1 109 ? 22.012 -16.447 -17.090 1.00 83.44 109 THR A N 1
ATOM 849 C CA . THR A 1 109 ? 22.177 -15.094 -16.530 1.00 83.44 109 THR A CA 1
ATOM 850 C C . THR A 1 109 ? 22.486 -14.036 -17.589 1.00 83.44 109 THR A C 1
ATOM 852 O O . THR A 1 109 ? 22.483 -12.848 -17.295 1.00 83.44 109 THR A O 1
ATOM 855 N N . ASP A 1 110 ? 22.791 -14.450 -18.817 1.00 82.06 110 ASP A N 1
ATOM 856 C CA . ASP A 1 110 ? 23.075 -13.557 -19.933 1.00 82.06 110 ASP A CA 1
ATOM 857 C C . ASP A 1 110 ? 22.812 -14.233 -21.288 1.00 82.06 110 ASP A C 1
ATOM 859 O O . ASP A 1 110 ? 22.537 -15.434 -21.380 1.00 82.06 110 ASP A O 1
ATOM 863 N N . PHE A 1 111 ? 22.907 -13.433 -22.350 1.00 78.94 111 PHE A N 1
ATOM 864 C CA . PHE A 1 111 ? 22.876 -13.882 -23.745 1.00 78.94 111 PHE A CA 1
ATOM 865 C C . PHE A 1 111 ? 24.274 -14.244 -24.277 1.00 78.94 111 PHE A C 1
ATOM 867 O O . PHE A 1 111 ? 24.459 -14.376 -25.485 1.00 78.94 111 PHE A 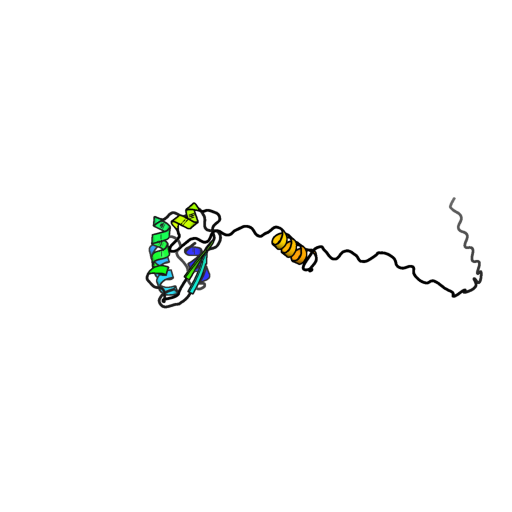O 1
ATOM 874 N N . SER A 1 112 ? 25.278 -14.364 -23.403 1.00 75.69 112 SER A N 1
ATOM 875 C CA . SER A 1 112 ? 26.683 -14.507 -23.806 1.00 75.69 112 SER A CA 1
ATOM 876 C C . SER A 1 112 ? 27.066 -15.948 -24.156 1.00 75.69 112 SER A C 1
ATOM 878 O O . SER A 1 112 ? 28.160 -16.181 -24.668 1.00 75.69 112 SER A O 1
ATOM 880 N N . ASN A 1 113 ? 26.179 -16.918 -23.921 1.00 65.12 113 ASN A N 1
ATOM 881 C CA . ASN A 1 113 ? 26.433 -18.333 -24.177 1.00 65.12 113 ASN A CA 1
ATOM 882 C C . ASN A 1 113 ? 25.725 -18.831 -25.437 1.00 65.12 113 ASN A C 1
ATOM 884 O O . ASN A 1 113 ? 24.774 -19.592 -25.354 1.00 65.12 113 ASN A O 1
ATOM 888 N N . ASP A 1 114 ? 26.267 -18.454 -26.592 1.00 59.12 114 ASP A N 1
ATOM 889 C CA . ASP A 1 114 ? 26.161 -19.234 -27.829 1.00 59.12 114 ASP A CA 1
ATOM 890 C C . ASP A 1 114 ? 27.514 -19.197 -28.555 1.00 59.12 114 ASP A C 1
ATOM 892 O O . ASP A 1 114 ? 27.718 -18.553 -29.583 1.00 59.12 114 ASP A O 1
ATOM 896 N N . THR A 1 115 ? 28.496 -19.891 -27.984 1.00 54.31 115 THR A N 1
ATOM 897 C CA . THR A 1 115 ? 29.628 -20.421 -28.758 1.00 54.31 115 THR A CA 1
ATOM 898 C C . THR A 1 115 ? 29.832 -21.892 -28.411 1.00 54.31 115 THR A C 1
ATOM 900 O O . THR A 1 115 ? 30.875 -22.306 -27.924 1.00 54.31 115 THR A O 1
ATOM 903 N N . GLU A 1 116 ? 28.816 -22.708 -28.685 1.00 54.22 116 GLU A N 1
ATOM 904 C CA . GLU A 1 116 ? 29.055 -24.103 -29.060 1.00 54.22 116 GLU A CA 1
ATOM 905 C C . GLU A 1 116 ? 29.531 -24.090 -30.526 1.00 54.22 116 GLU A C 1
ATOM 907 O O . GLU A 1 116 ? 28.738 -23.778 -31.423 1.00 54.22 116 GLU A O 1
ATOM 912 N N . PRO A 1 117 ? 30.818 -24.354 -30.831 1.00 43.66 117 PRO A N 1
ATOM 913 C CA . PRO A 1 117 ? 31.238 -24.542 -32.209 1.00 43.66 117 PRO A CA 1
ATOM 914 C C . PRO A 1 117 ? 30.564 -25.804 -32.758 1.00 43.66 117 PRO A C 1
ATOM 916 O O . PRO A 1 117 ? 30.914 -26.932 -32.414 1.00 43.66 117 PRO A O 1
ATOM 919 N N . ILE A 1 118 ? 29.592 -25.604 -33.645 1.00 53.66 118 ILE A N 1
ATOM 920 C CA . ILE A 1 118 ? 29.022 -26.667 -34.467 1.00 53.66 118 ILE A CA 1
ATOM 921 C C . ILE A 1 118 ? 30.161 -27.314 -35.281 1.00 53.66 118 ILE A C 1
ATOM 923 O O . ILE A 1 118 ? 30.852 -26.635 -36.037 1.00 53.66 118 ILE A O 1
ATOM 927 N N . LEU A 1 119 ? 30.283 -28.642 -35.150 1.00 45.56 119 LEU A N 1
ATOM 928 C CA . LEU A 1 119 ? 31.159 -29.577 -35.880 1.00 45.56 119 LEU A CA 1
ATOM 929 C C . LEU A 1 119 ? 32.653 -29.625 -35.480 1.00 45.56 119 LEU A C 1
ATOM 931 O O . LEU A 1 119 ? 33.514 -28.982 -36.075 1.00 45.56 119 LEU A O 1
ATOM 935 N N . GLY A 1 120 ? 32.988 -30.569 -34.594 1.00 42.72 120 GLY A N 1
ATOM 936 C CA . GLY A 1 120 ? 34.258 -31.302 -34.685 1.00 42.72 120 GLY A CA 1
ATOM 937 C C . GLY A 1 120 ? 34.113 -32.486 -35.658 1.00 42.72 120 GLY A C 1
ATOM 938 O O . GLY A 1 120 ? 33.052 -33.118 -35.671 1.00 42.72 120 GLY A O 1
ATOM 939 N N . PRO A 1 121 ? 35.114 -32.804 -36.503 1.00 41.84 121 PRO A N 1
ATOM 940 C CA . PRO A 1 121 ? 35.009 -33.906 -37.453 1.00 41.84 121 PRO A CA 1
ATOM 941 C C . PRO A 1 121 ? 34.904 -35.240 -36.706 1.00 41.84 121 PRO A C 1
ATOM 943 O O . PRO A 1 121 ? 35.775 -35.602 -35.919 1.00 41.84 121 PRO A O 1
ATOM 946 N N . SER A 1 122 ? 33.823 -35.973 -36.974 1.00 47.16 122 SER A N 1
ATOM 947 C CA . SER A 1 122 ? 33.666 -37.366 -36.564 1.00 47.16 122 SER A CA 1
ATOM 948 C C . SER A 1 122 ? 34.788 -38.189 -37.191 1.00 47.16 122 SER A C 1
ATOM 950 O O . SER A 1 122 ?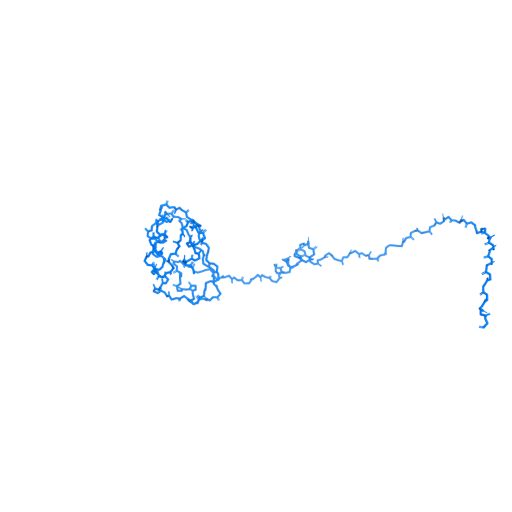 34.824 -38.368 -38.409 1.00 47.16 122 SER A O 1
ATOM 952 N N . ASP A 1 123 ? 35.663 -38.734 -36.352 1.00 44.25 123 ASP A N 1
ATOM 953 C CA . ASP A 1 123 ? 36.540 -39.839 -36.716 1.00 44.25 123 ASP A CA 1
ATOM 954 C C . ASP A 1 123 ? 35.682 -40.984 -37.283 1.00 44.25 123 ASP A C 1
ATOM 956 O O . ASP A 1 123 ? 34.890 -41.611 -36.578 1.00 44.25 123 ASP A O 1
ATOM 960 N N . ARG A 1 124 ? 35.812 -41.255 -38.584 1.00 45.81 124 ARG A N 1
ATOM 961 C CA . ARG A 1 124 ? 35.453 -42.546 -39.180 1.00 45.81 124 ARG A CA 1
ATOM 962 C C . ARG A 1 124 ? 36.712 -43.141 -39.777 1.00 45.81 124 ARG A C 1
ATOM 964 O O . ARG A 1 124 ? 37.010 -42.948 -40.953 1.00 45.81 124 ARG A O 1
ATOM 971 N N . SER A 1 125 ? 37.423 -43.912 -38.964 1.00 39.12 125 SER A N 1
ATOM 972 C CA . SER A 1 125 ? 38.366 -44.903 -39.463 1.00 39.12 125 SER A CA 1
ATOM 973 C C . SER A 1 125 ? 37.851 -46.316 -39.164 1.00 39.12 125 SER A C 1
ATOM 975 O O . SER A 1 125 ? 37.713 -46.742 -38.026 1.00 39.12 125 SER A O 1
ATOM 977 N N . SER A 1 126 ? 37.582 -47.024 -40.265 1.00 43.06 126 SER A N 1
ATOM 978 C CA . SER A 1 126 ? 37.727 -48.469 -40.457 1.00 43.06 126 SER A CA 1
ATOM 979 C C . SER A 1 126 ? 36.840 -49.441 -39.660 1.00 43.06 126 SER A C 1
ATOM 981 O O . SER A 1 126 ? 37.213 -49.927 -38.596 1.00 43.06 126 SER A O 1
ATOM 983 N N . HIS A 1 127 ? 35.763 -49.907 -40.301 1.00 36.75 127 HIS A N 1
ATOM 984 C CA . HIS A 1 127 ? 35.573 -51.352 -40.473 1.00 36.75 127 HIS A CA 1
ATOM 985 C C . HIS A 1 127 ? 34.894 -51.638 -41.814 1.00 36.75 127 HIS A C 1
ATOM 987 O O . HIS A 1 127 ? 33.730 -51.320 -42.046 1.00 36.75 127 HIS A O 1
ATOM 993 N N . ARG A 1 128 ? 35.696 -52.198 -42.716 1.00 40.47 128 ARG A N 1
ATOM 994 C CA . ARG A 1 128 ? 3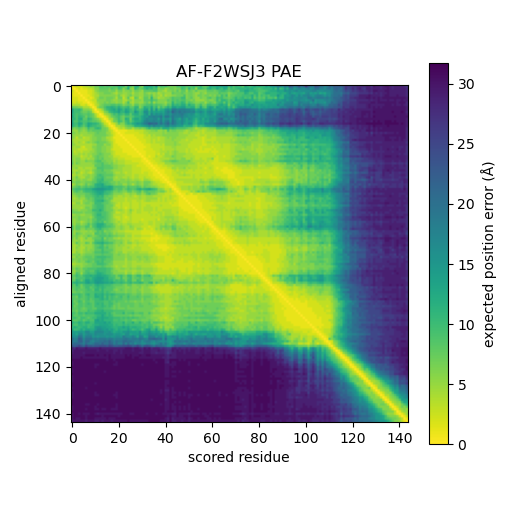5.306 -52.798 -43.985 1.00 40.47 128 ARG A CA 1
ATOM 995 C C . ARG A 1 128 ? 34.577 -54.105 -43.654 1.00 40.47 128 ARG A C 1
ATOM 997 O O . ARG A 1 128 ? 35.189 -54.991 -43.068 1.00 40.47 128 ARG A O 1
ATOM 1004 N N . MET A 1 129 ? 33.292 -54.202 -43.984 1.00 35.25 129 MET A N 1
ATOM 1005 C CA . MET A 1 129 ? 32.614 -55.486 -44.162 1.00 35.25 129 MET A CA 1
ATOM 1006 C C . MET A 1 129 ? 32.280 -55.603 -45.641 1.00 35.25 129 MET A C 1
ATOM 1008 O O . MET A 1 129 ? 31.677 -54.699 -46.221 1.00 35.25 129 MET A O 1
ATOM 1012 N N . ASP A 1 130 ? 32.792 -56.671 -46.237 1.00 41.28 130 ASP A N 1
ATOM 1013 C CA . ASP A 1 130 ? 32.622 -57.005 -47.639 1.00 41.28 130 ASP A CA 1
ATOM 1014 C C . ASP A 1 130 ? 31.141 -57.289 -47.944 1.00 41.28 130 ASP A C 1
ATOM 1016 O O . ASP A 1 130 ? 30.394 -57.793 -47.106 1.00 41.28 130 ASP A O 1
ATOM 1020 N N . ILE A 1 131 ? 30.722 -56.894 -49.144 1.00 39.47 131 ILE A N 1
ATOM 1021 C CA . ILE A 1 131 ? 29.375 -57.096 -49.678 1.00 39.47 131 ILE A CA 1
ATOM 1022 C C . ILE A 1 131 ? 29.301 -58.537 -50.192 1.00 39.47 131 ILE A C 1
ATOM 1024 O O . ILE A 1 131 ? 30.022 -58.875 -51.129 1.00 39.47 131 ILE A O 1
ATOM 1028 N N . GLU A 1 132 ? 28.430 -59.364 -49.613 1.00 46.38 132 GLU A N 1
ATOM 1029 C CA . GLU A 1 132 ? 27.893 -60.539 -50.308 1.00 46.38 132 GLU A CA 1
ATOM 1030 C C . GLU A 1 132 ? 26.668 -60.092 -51.117 1.00 46.38 132 GLU A C 1
ATOM 1032 O O . GLU A 1 132 ? 25.709 -59.531 -50.584 1.00 46.38 132 GLU A O 1
ATOM 1037 N N . GLU A 1 133 ? 26.759 -60.272 -52.436 1.00 49.31 133 GLU A N 1
ATOM 1038 C CA . GLU A 1 133 ? 25.650 -60.154 -53.378 1.00 49.31 133 GLU A CA 1
ATOM 1039 C C . GLU A 1 133 ? 24.671 -61.306 -53.148 1.00 49.31 133 GLU A C 1
ATOM 1041 O O . GLU A 1 133 ? 25.020 -62.453 -53.408 1.00 49.31 133 GLU A O 1
ATOM 1046 N N . ASP A 1 134 ? 23.430 -60.995 -52.777 1.00 44.91 134 ASP A N 1
ATOM 1047 C CA . ASP A 1 134 ? 22.304 -61.884 -53.048 1.00 44.91 134 ASP A CA 1
ATOM 1048 C C . ASP A 1 134 ? 21.278 -61.152 -53.915 1.00 44.91 134 ASP A C 1
ATOM 1050 O O . ASP A 1 134 ? 20.574 -60.227 -53.504 1.00 44.91 134 ASP A O 1
ATOM 1054 N N . ASN A 1 135 ? 21.249 -61.589 -55.171 1.00 50.91 135 ASN A N 1
ATOM 1055 C CA . ASN A 1 135 ? 20.242 -61.268 -56.161 1.00 50.91 135 ASN A CA 1
ATOM 1056 C C . ASN A 1 135 ? 18.905 -61.877 -55.734 1.00 50.91 135 ASN A C 1
ATOM 1058 O O . ASN A 1 135 ? 18.789 -63.100 -55.666 1.00 50.91 135 ASN A O 1
ATOM 1062 N N . ASN A 1 136 ? 17.866 -61.058 -55.573 1.00 46.22 136 ASN A N 1
ATOM 1063 C CA . ASN A 1 136 ? 16.516 -61.557 -55.802 1.00 46.22 136 ASN A CA 1
ATOM 1064 C C . ASN A 1 136 ? 15.662 -60.520 -56.534 1.00 46.22 136 ASN A C 1
ATOM 1066 O O . ASN A 1 136 ? 15.302 -59.470 -56.005 1.00 46.22 136 ASN A O 1
ATOM 1070 N N . ILE A 1 137 ? 15.408 -60.850 -57.795 1.00 54.53 137 ILE A N 1
ATOM 1071 C CA . ILE A 1 137 ? 14.521 -60.174 -58.731 1.00 54.53 137 ILE A CA 1
ATOM 1072 C C . ILE A 1 137 ? 13.121 -60.724 -58.458 1.00 54.53 137 ILE A C 1
ATOM 1074 O O . ILE A 1 137 ? 12.902 -61.919 -58.633 1.00 54.53 137 ILE A O 1
ATOM 1078 N N . GLU A 1 138 ? 12.172 -59.871 -58.077 1.00 55.56 138 GLU A N 1
ATOM 1079 C CA . GLU A 1 138 ? 10.753 -60.163 -58.295 1.00 55.56 138 GLU A CA 1
ATOM 1080 C C . GLU A 1 138 ? 10.169 -59.136 -59.265 1.00 55.56 138 GLU A C 1
ATOM 1082 O O . GLU A 1 138 ? 9.991 -57.955 -58.960 1.00 55.56 138 GLU A O 1
ATOM 1087 N N . ASP A 1 139 ? 9.926 -59.642 -60.472 1.00 53.28 139 ASP A N 1
ATOM 1088 C CA . ASP A 1 139 ? 9.175 -59.038 -61.560 1.00 53.28 139 ASP A CA 1
ATOM 1089 C C . ASP A 1 139 ? 7.720 -58.769 -61.157 1.00 53.28 139 ASP A C 1
ATOM 1091 O O . ASP A 1 139 ? 7.037 -59.639 -60.618 1.00 53.28 139 ASP A O 1
ATOM 1095 N N . ASN A 1 140 ? 7.189 -57.605 -61.538 1.00 49.94 140 ASN A N 1
ATOM 1096 C CA . ASN A 1 140 ? 5.743 -57.424 -61.656 1.00 49.94 140 ASN A CA 1
ATOM 1097 C C . ASN A 1 140 ? 5.400 -56.505 -62.843 1.00 49.94 140 ASN A C 1
ATOM 1099 O O . ASN A 1 140 ? 5.567 -55.287 -62.733 1.00 49.94 140 ASN A O 1
ATOM 1103 N N . PRO A 1 141 ? 4.923 -57.039 -63.983 1.00 58.06 141 PRO A N 1
ATOM 1104 C CA . PRO A 1 141 ? 4.383 -56.223 -65.057 1.00 58.06 141 PRO A CA 1
ATOM 1105 C C . PRO A 1 141 ? 2.871 -55.998 -64.916 1.00 58.06 141 PRO A C 1
ATOM 1107 O O . PRO A 1 141 ? 2.102 -56.853 -64.481 1.00 58.06 141 PRO A O 1
ATOM 1110 N N . LEU A 1 142 ? 2.473 -54.795 -65.325 1.00 48.50 142 LEU A N 1
ATOM 1111 C CA . LEU A 1 142 ? 1.114 -54.276 -65.360 1.00 48.50 142 LEU A CA 1
ATOM 1112 C C . LEU A 1 142 ? 0.171 -55.033 -66.315 1.00 48.50 142 LEU A C 1
ATOM 1114 O O . LEU A 1 142 ? 0.523 -55.287 -67.463 1.00 48.50 142 LEU A O 1
ATOM 1118 N N . ALA A 1 143 ? -1.080 -55.118 -65.846 1.00 40.81 143 ALA A N 1
ATOM 1119 C CA . ALA A 1 143 ? -2.336 -54.921 -66.582 1.00 40.81 143 ALA A CA 1
ATOM 1120 C C . ALA A 1 143 ? -2.744 -55.952 -67.651 1.00 40.81 143 ALA A C 1
ATOM 1122 O O . ALA A 1 143 ? -1.998 -56.844 -68.050 1.00 40.81 143 ALA A O 1
ATOM 1123 N N . PRO A 1 144 ? -4.012 -55.863 -68.064 1.00 65.69 144 PRO A N 1
ATOM 1124 C CA . PRO A 1 144 ? -4.288 -55.485 -69.450 1.00 65.69 144 PRO A CA 1
ATOM 1125 C C . PRO A 1 144 ? -4.890 -54.082 -69.594 1.00 65.69 144 PRO A C 1
ATOM 1127 O O . PRO A 1 144 ? -5.656 -53.657 -68.698 1.00 65.69 144 PRO A O 1
#

Mean predicted aligned error: 14.6 Å

Nearest PDB structures (foldseek):
  3a44-assembly1_A  TM=3.679E-01  e=2.828E-01  Thermococcus kodakarensis KOD1
  6rqg-assembly3_C  TM=4.285E-01  e=7.954E-01  Mesomycoplasma hyopneumoniae J
  6rqg-assembly1_A  TM=4.149E-01  e=2.237E+00  Mesomycoplasma hyopneumoniae J

InterPro domains:
  IPR002182 NB-ARC [PF00931] (1-104)
  IPR027417 P-loop containing nucleoside triphosphate hydrolase [G3DSA:3.40.50.300] (1-87)
  IPR027417 P-loop containing nucleoside triphosphate hydrolase [SSF52540] (7-106)

pLDDT: mean 76.36, std 17.36, range [35.25, 96.31]

Sequence (144 aa):
VMKSILKSIATDQPVDDNDLNLLQGKLKKQFSGKKFLLFLDDLWNVNYDLWSYLCRPLVESCAPGSKDVITTRFTDVATMVATTSTYPLECLSDEDCLHILAEQSLGTTDFSNDTEPILGPSDRSSHRMDIEEDNNIEDNPLAP

Secondary structure (DSSP, 8-state):
-HHHHHHHH-TTS---TT-HHHHHHHHHHHHBT---EEEE-S--S--HHHHHHHHHHHHHSBPTT-EEEE--S-HHHHHHH-SS---PPPPPPHHHHHHHHHHHHHSSS-S------S-----------PPPP-----------

Foldseek 3Di:
DLVVVLCVQPVPDDDPPPDLVSSLVSLLVRQAAEAEEAEAEADDDDDLVVLVSNCCSVVPGHHPPHYYDYDHPDPVVQVSNDPDDDDDDDDDDPLVVQQVVCCVPVVDRHPPPDPPPPDDDDDDDDDDDDDDDDDDDDDDDDDD